Protein AF-A0A1M5K1C1-F1 (afdb_monomer)

Mean predicted aligned error: 4.74 Å

Radius of gyration: 17.53 Å; Cα contacts (8 Å, |Δi|>4): 36; chains: 1; bounding box: 31×17×51 Å

pLDDT: mean 92.43, std 5.51, range [60.06, 96.75]

Structure (mmCIF, N/CA/C/O backbone):
data_AF-A0A1M5K1C1-F1
#
_entry.id   AF-A0A1M5K1C1-F1
#
loop_
_atom_site.group_PDB
_atom_site.id
_atom_site.type_symbol
_atom_site.label_atom_id
_atom_site.label_alt_id
_atom_site.label_comp_id
_atom_site.label_asym_id
_atom_site.label_entity_id
_atom_site.label_seq_id
_atom_site.pdbx_PDB_ins_code
_atom_site.Cartn_x
_atom_site.Cartn_y
_atom_site.Cartn_z
_atom_site.occupancy
_atom_site.B_iso_or_equiv
_atom_site.auth_seq_id
_atom_site.auth_comp_id
_atom_site.auth_asym_id
_atom_site.auth_atom_id
_atom_site.pdbx_PDB_model_num
ATOM 1 N N . MET A 1 1 ? 16.595 3.313 -35.049 1.00 72.56 1 MET A N 1
ATOM 2 C CA . MET A 1 1 ? 16.518 2.554 -33.785 1.00 72.56 1 MET A CA 1
ATOM 3 C C . MET A 1 1 ? 16.979 1.133 -34.042 1.00 72.56 1 MET A C 1
ATOM 5 O O . MET A 1 1 ? 16.383 0.465 -34.878 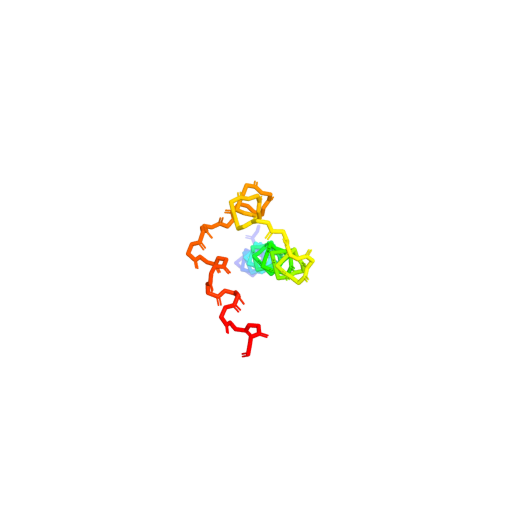1.00 72.56 1 MET A O 1
ATOM 9 N N . THR A 1 2 ? 18.037 0.689 -33.373 1.00 94.62 2 THR A N 1
ATOM 10 C CA . THR A 1 2 ? 18.518 -0.700 -33.436 1.00 94.62 2 THR A CA 1
ATOM 11 C C . THR A 1 2 ? 17.768 -1.583 -32.437 1.00 94.62 2 THR A C 1
ATOM 13 O O . THR A 1 2 ? 17.179 -1.090 -31.472 1.00 94.62 2 THR A O 1
ATOM 16 N N . LEU A 1 3 ? 17.814 -2.902 -32.633 1.00 93.44 3 LEU A N 1
ATOM 17 C CA . LEU A 1 3 ? 17.261 -3.866 -31.675 1.00 93.44 3 LEU A CA 1
ATOM 18 C C . LEU A 1 3 ? 17.853 -3.671 -30.265 1.00 93.44 3 LEU A C 1
ATOM 20 O O . LEU A 1 3 ? 17.126 -3.698 -29.277 1.00 93.44 3 LEU A O 1
ATOM 24 N N . ALA A 1 4 ? 19.152 -3.371 -30.175 1.00 92.00 4 ALA A N 1
ATOM 25 C CA . ALA A 1 4 ? 19.833 -3.103 -28.909 1.00 92.00 4 ALA A CA 1
ATOM 26 C C . ALA A 1 4 ? 19.335 -1.822 -28.210 1.00 92.00 4 ALA A C 1
ATOM 28 O O . ALA A 1 4 ? 19.260 -1.765 -26.984 1.00 92.00 4 ALA A O 1
ATOM 29 N N . GLU A 1 5 ? 18.984 -0.773 -28.959 1.00 92.62 5 GLU A N 1
ATOM 30 C CA . GLU A 1 5 ? 18.375 0.438 -28.389 1.00 92.62 5 GLU A CA 1
ATOM 31 C C . GLU A 1 5 ? 16.965 0.178 -27.865 1.00 92.62 5 GLU A C 1
ATOM 33 O O . GLU A 1 5 ? 16.618 0.686 -26.799 1.00 92.62 5 GLU A O 1
ATOM 38 N N . ARG A 1 6 ? 16.183 -0.645 -28.575 1.00 91.19 6 ARG A N 1
ATOM 39 C CA . ARG A 1 6 ? 14.837 -1.036 -28.147 1.00 91.19 6 ARG A CA 1
ATOM 40 C C . ARG A 1 6 ? 14.878 -1.829 -26.840 1.00 91.19 6 ARG A C 1
ATOM 42 O O . ARG A 1 6 ? 14.247 -1.412 -25.878 1.00 91.19 6 ARG A O 1
ATOM 49 N N . LEU A 1 7 ? 15.708 -2.871 -26.768 1.00 93.00 7 LEU A N 1
ATOM 50 C CA . LEU A 1 7 ? 15.851 -3.701 -25.565 1.00 93.00 7 LEU A CA 1
ATOM 51 C C . LEU A 1 7 ? 16.324 -2.892 -24.348 1.00 93.00 7 LEU A C 1
ATOM 53 O O . LEU A 1 7 ? 15.810 -3.060 -23.244 1.00 93.00 7 LEU A O 1
ATOM 57 N N . ARG A 1 8 ? 17.271 -1.961 -24.537 1.00 92.06 8 ARG A N 1
ATOM 58 C CA . ARG A 1 8 ? 17.721 -1.071 -23.451 1.00 92.06 8 ARG A CA 1
ATOM 59 C C . ARG A 1 8 ? 16.626 -0.118 -22.981 1.00 92.06 8 ARG A C 1
ATOM 61 O O . ARG A 1 8 ? 16.564 0.184 -21.792 1.00 92.06 8 ARG A O 1
ATOM 68 N N . ARG A 1 9 ? 15.795 0.385 -23.897 1.00 92.00 9 ARG A N 1
ATOM 69 C CA . ARG A 1 9 ? 14.675 1.264 -23.554 1.00 92.00 9 ARG A CA 1
ATOM 70 C C . ARG A 1 9 ? 13.592 0.503 -22.793 1.00 92.00 9 ARG A C 1
ATOM 72 O O . ARG A 1 9 ? 13.198 0.966 -21.731 1.00 92.00 9 ARG A O 1
ATOM 79 N N . GLU A 1 10 ? 13.192 -0.662 -23.291 1.00 91.12 10 GLU A N 1
ATOM 80 C CA . GLU A 1 10 ? 12.195 -1.528 -22.651 1.00 91.12 10 GLU A CA 1
ATOM 81 C C . GLU A 1 10 ? 12.643 -1.952 -21.247 1.00 91.12 10 GLU A C 1
ATOM 83 O O . GLU A 1 10 ? 11.879 -1.817 -20.296 1.00 91.12 10 GLU A O 1
ATOM 88 N N . GLY A 1 11 ? 13.906 -2.365 -21.076 1.00 93.19 11 GLY A N 1
ATOM 89 C CA . GLY A 1 11 ? 14.440 -2.719 -19.757 1.00 93.19 11 GLY A CA 1
ATOM 90 C C . GLY A 1 11 ? 14.430 -1.552 -18.762 1.00 93.19 11 GLY A C 1
ATOM 91 O O . GLY A 1 11 ? 14.109 -1.739 -17.590 1.00 93.19 11 GLY A O 1
ATOM 92 N N . ARG A 1 12 ? 14.732 -0.329 -19.220 1.00 92.56 12 ARG A N 1
ATOM 93 C CA . ARG A 1 12 ? 14.665 0.879 -18.378 1.00 92.56 12 ARG A CA 1
ATOM 94 C C . ARG A 1 12 ? 13.233 1.277 -18.035 1.00 92.56 12 ARG A C 1
ATOM 96 O O . ARG A 1 12 ? 12.985 1.664 -16.898 1.00 92.56 12 ARG A O 1
ATOM 103 N N . GLU A 1 13 ? 12.315 1.225 -18.999 1.00 92.81 13 GLU A N 1
ATOM 104 C CA . GLU A 1 13 ? 10.898 1.531 -18.767 1.00 92.81 13 GLU A CA 1
ATOM 105 C C . GLU A 1 13 ? 10.298 0.540 -17.767 1.00 92.81 13 GLU A C 1
ATOM 107 O O . GLU A 1 13 ? 9.740 0.977 -16.761 1.00 92.81 13 GLU A O 1
ATOM 112 N N . LYS A 1 14 ? 10.532 -0.762 -17.969 1.00 91.25 14 LYS A N 1
ATOM 113 C CA . LYS A 1 14 ? 10.056 -1.820 -17.075 1.00 91.25 14 LYS A CA 1
ATOM 114 C C . LYS A 1 14 ? 10.621 -1.685 -15.660 1.00 91.25 14 LYS A C 1
ATOM 116 O O . LYS A 1 14 ? 9.850 -1.626 -14.712 1.00 91.25 14 LYS A O 1
ATOM 121 N N . GLY A 1 15 ? 11.938 -1.515 -15.508 1.00 92.81 15 GLY A N 1
ATOM 122 C CA . GLY A 1 15 ? 12.540 -1.340 -14.180 1.00 92.81 15 GLY A CA 1
ATOM 123 C C . GLY A 1 15 ? 12.053 -0.080 -13.450 1.00 92.81 15 GLY A C 1
ATOM 124 O O . GLY A 1 15 ? 11.908 -0.077 -12.230 1.00 92.81 15 GLY A O 1
ATOM 125 N N . ARG A 1 16 ? 11.751 1.000 -14.185 1.00 93.44 16 ARG A N 1
ATOM 126 C CA . ARG A 1 16 ? 11.186 2.224 -13.594 1.00 93.44 16 ARG A CA 1
ATOM 127 C C . ARG A 1 16 ? 9.735 2.038 -13.156 1.00 93.44 16 ARG A C 1
ATOM 129 O O . ARG A 1 16 ? 9.328 2.631 -12.159 1.00 93.44 16 ARG A O 1
ATOM 136 N N . GLU A 1 17 ? 8.951 1.299 -13.931 1.00 92.94 17 GLU A N 1
ATOM 137 C CA . GLU A 1 17 ? 7.559 0.994 -13.611 1.00 92.94 17 GLU A CA 1
ATOM 138 C C . GLU A 1 17 ? 7.468 0.081 -12.387 1.00 92.94 17 GLU A C 1
ATOM 140 O O . GLU A 1 17 ? 6.819 0.466 -11.413 1.00 92.94 17 GLU A O 1
ATOM 145 N N . GLU A 1 18 ? 8.216 -1.026 -12.389 1.00 90.81 18 GLU A N 1
ATOM 146 C CA . GLU A 1 18 ? 8.303 -1.974 -11.271 1.00 90.81 18 GLU A CA 1
ATOM 147 C C . GLU A 1 18 ? 8.733 -1.265 -9.979 1.00 90.81 18 GLU A C 1
ATOM 149 O O . GLU A 1 18 ? 8.004 -1.297 -8.989 1.00 90.81 18 GLU A O 1
ATOM 154 N N . GLY A 1 19 ? 9.834 -0.502 -10.004 1.00 92.94 19 GLY A N 1
ATOM 155 C CA . GLY A 1 19 ? 10.302 0.211 -8.809 1.00 92.94 19 GLY A CA 1
ATOM 156 C C . GLY A 1 19 ? 9.327 1.284 -8.304 1.00 92.94 19 GLY A C 1
ATOM 157 O O . GLY A 1 19 ? 9.245 1.556 -7.106 1.00 92.94 19 GLY A O 1
ATOM 158 N N . ARG A 1 20 ? 8.543 1.905 -9.196 1.00 92.19 20 ARG A N 1
ATOM 159 C CA . ARG A 1 20 ? 7.516 2.883 -8.802 1.00 92.19 20 ARG A CA 1
ATOM 160 C C . ARG A 1 20 ? 6.294 2.205 -8.187 1.00 92.19 20 ARG A C 1
ATOM 162 O O . ARG A 1 20 ? 5.647 2.808 -7.331 1.00 92.19 20 ARG A O 1
ATOM 169 N N . GLU A 1 21 ? 5.926 1.02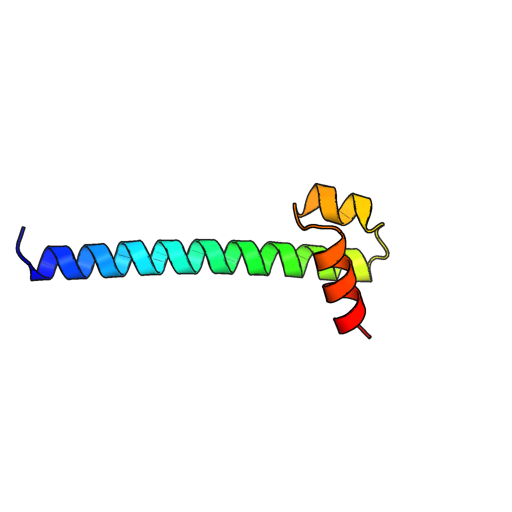1 -8.657 1.00 90.94 21 GLU A N 1
ATOM 170 C CA . GLU A 1 21 ? 4.825 0.247 -8.091 1.00 90.94 21 GLU A CA 1
ATOM 171 C C . GLU A 1 21 ? 5.197 -0.319 -6.719 1.00 90.94 21 GLU A C 1
ATOM 173 O O . GLU A 1 21 ? 4.453 -0.107 -5.759 1.00 90.94 21 GLU A O 1
ATOM 178 N N . GLU A 1 22 ? 6.379 -0.924 -6.608 1.00 89.69 22 GLU A N 1
ATOM 179 C CA . GLU A 1 22 ? 6.908 -1.469 -5.357 1.00 89.69 22 GLU A CA 1
ATOM 180 C C . GLU A 1 22 ? 7.032 -0.378 -4.289 1.00 89.69 22 GLU A C 1
ATOM 182 O O . GLU A 1 22 ? 6.402 -0.481 -3.237 1.00 89.69 22 GLU A O 1
ATOM 187 N N . GLY A 1 23 ? 7.671 0.754 -4.607 1.00 91.56 23 GLY A N 1
ATOM 188 C CA . GLY A 1 23 ? 7.803 1.862 -3.655 1.00 91.56 23 GLY A CA 1
ATOM 189 C C . GLY A 1 23 ? 6.464 2.476 -3.221 1.00 91.56 23 GLY A C 1
ATOM 190 O O . GLY A 1 23 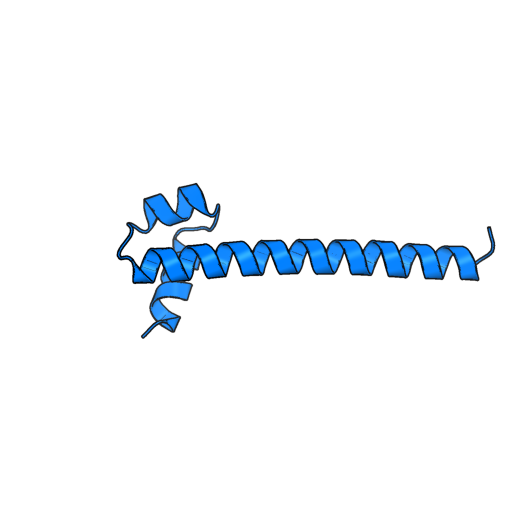? 6.311 2.920 -2.083 1.00 91.56 23 GLY A O 1
ATOM 191 N N . ARG A 1 24 ? 5.441 2.481 -4.090 1.00 90.06 24 ARG A N 1
ATOM 192 C CA . ARG A 1 24 ? 4.086 2.907 -3.690 1.00 90.06 24 ARG A CA 1
ATOM 193 C C . ARG A 1 24 ? 3.429 1.909 -2.748 1.00 90.06 24 ARG A C 1
ATOM 195 O O . ARG A 1 24 ? 2.695 2.335 -1.857 1.00 90.06 24 ARG A O 1
ATOM 202 N N . LYS A 1 25 ? 3.618 0.610 -2.978 1.00 89.12 25 LYS A N 1
ATOM 203 C CA . LYS A 1 25 ? 3.060 -0.440 -2.126 1.00 89.12 25 LYS A CA 1
ATOM 204 C C . LYS A 1 25 ? 3.711 -0.396 -0.746 1.00 89.12 25 LYS A C 1
ATOM 206 O O . LYS A 1 25 ? 2.988 -0.296 0.241 1.00 89.12 25 LYS A O 1
ATOM 211 N N . GLU A 1 26 ? 5.039 -0.369 -0.697 1.00 90.31 26 GLU A N 1
ATOM 212 C CA . GLU A 1 26 ? 5.808 -0.269 0.546 1.00 90.31 26 GLU A CA 1
ATOM 213 C C . GLU A 1 26 ? 5.422 0.980 1.342 1.00 90.31 26 GLU A C 1
ATOM 215 O O . GLU A 1 26 ? 5.046 0.867 2.505 1.00 90.31 26 GLU A O 1
ATOM 220 N N . GLY A 1 27 ? 5.376 2.156 0.703 1.00 92.62 27 GLY A N 1
ATOM 221 C CA . GLY A 1 27 ? 5.009 3.397 1.392 1.00 92.62 27 GLY A CA 1
ATOM 222 C C . GLY A 1 27 ? 3.583 3.396 1.962 1.00 92.62 27 GLY A C 1
ATOM 223 O O . GLY A 1 27 ? 3.339 3.962 3.031 1.00 92.62 27 GLY A O 1
ATOM 224 N N . ARG A 1 28 ? 2.622 2.740 1.293 1.00 93.62 28 ARG A N 1
ATOM 225 C CA . ARG A 1 28 ? 1.252 2.581 1.821 1.00 93.62 28 ARG A CA 1
ATOM 226 C C . ARG A 1 28 ? 1.217 1.663 3.037 1.00 93.62 28 ARG A C 1
ATOM 228 O O . ARG A 1 28 ? 0.528 1.981 4.004 1.00 93.62 28 ARG A O 1
ATOM 235 N N . GLU A 1 29 ? 1.937 0.545 2.985 1.00 93.88 29 GLU A N 1
ATOM 236 C CA . GLU A 1 29 ? 2.001 -0.413 4.092 1.00 93.88 29 GLU A CA 1
ATOM 237 C C . GLU A 1 29 ? 2.746 0.171 5.294 1.00 93.88 29 GLU A C 1
ATOM 239 O O . GLU A 1 29 ? 2.246 0.079 6.412 1.00 93.88 29 GLU A O 1
ATOM 244 N N . GLU A 1 30 ? 3.862 0.867 5.078 1.00 94.88 30 GLU A N 1
ATOM 245 C CA . GLU A 1 30 ? 4.591 1.583 6.129 1.00 94.88 30 GLU A CA 1
ATOM 246 C C . GLU A 1 30 ? 3.707 2.640 6.806 1.00 94.88 30 GLU A C 1
ATOM 248 O O . GLU A 1 30 ? 3.619 2.696 8.035 1.00 94.88 30 GLU A O 1
ATOM 253 N N . THR A 1 31 ? 2.980 3.434 6.012 1.00 95.38 31 THR A N 1
ATOM 254 C CA . THR A 1 31 ? 2.031 4.426 6.539 1.00 95.38 31 THR A CA 1
ATOM 255 C C . THR A 1 31 ? 0.940 3.756 7.379 1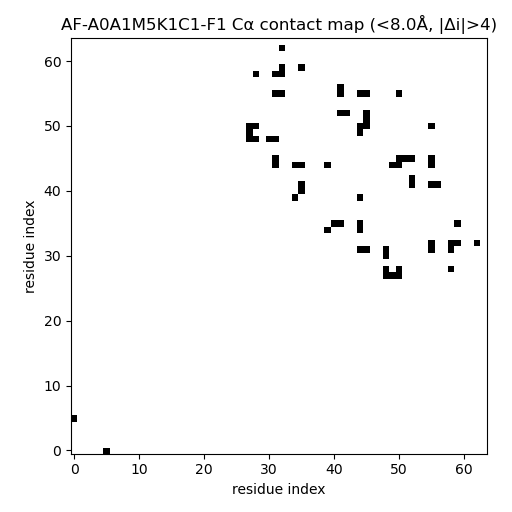.00 95.38 31 THR A C 1
ATOM 257 O 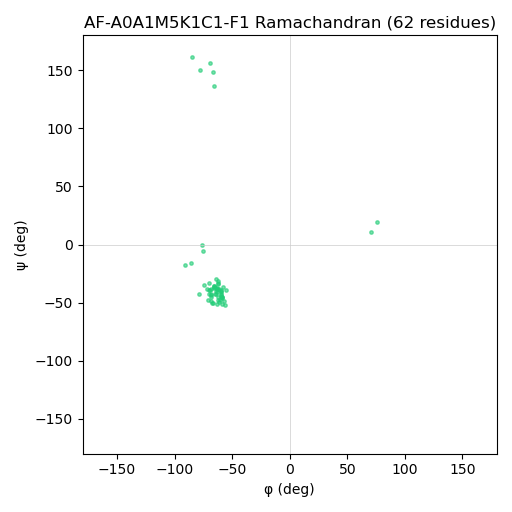O . THR A 1 31 ? 0.609 4.245 8.459 1.00 95.38 31 THR A O 1
ATOM 260 N N . ALA A 1 32 ? 0.395 2.626 6.917 1.00 96.19 32 ALA A N 1
ATOM 261 C CA . ALA A 1 32 ? -0.618 1.880 7.658 1.00 96.19 32 ALA A CA 1
ATOM 262 C C . ALA A 1 32 ? -0.073 1.299 8.969 1.00 96.19 32 ALA A C 1
ATOM 264 O O . ALA A 1 32 ? -0.741 1.397 9.995 1.00 96.19 32 ALA A O 1
ATOM 265 N N . LEU A 1 33 ? 1.140 0.743 8.957 1.00 95.25 33 LEU A N 1
ATOM 266 C CA . LEU A 1 33 ? 1.808 0.203 10.144 1.00 95.25 33 LEU A CA 1
ATOM 267 C C . 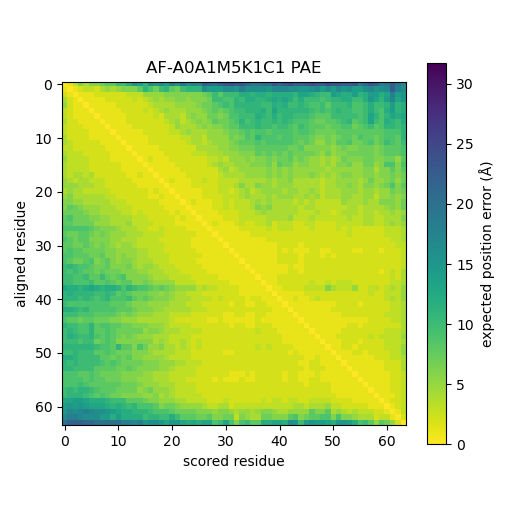LEU A 1 33 ? 2.063 1.287 11.192 1.00 95.25 33 LEU A C 1
ATOM 269 O O . LEU A 1 33 ? 1.775 1.087 12.370 1.00 95.25 33 LEU A O 1
ATOM 273 N N . ASN A 1 34 ? 2.565 2.448 10.770 1.00 95.69 34 ASN A N 1
ATOM 274 C CA . ASN A 1 34 ? 2.782 3.576 11.671 1.00 95.69 34 ASN A CA 1
ATOM 275 C C . ASN A 1 34 ? 1.454 4.079 12.245 1.00 95.69 34 ASN A C 1
ATOM 277 O O . ASN A 1 34 ? 1.343 4.269 13.450 1.00 95.69 34 ASN A O 1
ATOM 281 N N . ALA A 1 35 ? 0.408 4.183 11.425 1.00 95.62 35 ALA A N 1
ATOM 282 C CA . ALA A 1 35 ? -0.911 4.572 11.906 1.00 95.62 35 ALA A CA 1
ATOM 283 C C . ALA A 1 35 ? -1.512 3.563 12.909 1.00 95.62 35 ALA A C 1
ATOM 285 O O . ALA A 1 35 ? -2.124 3.962 13.899 1.00 95.62 35 ALA A O 1
ATOM 286 N N . LEU A 1 36 ? -1.309 2.259 12.690 1.00 95.44 36 LEU A N 1
ATOM 287 C CA . LEU A 1 36 ? -1.714 1.215 13.636 1.00 95.44 36 LEU A CA 1
ATOM 288 C C . LEU A 1 36 ? -0.976 1.342 14.977 1.00 95.44 36 LEU A C 1
ATOM 290 O O . LEU A 1 36 ? -1.602 1.185 16.023 1.00 95.44 36 LEU A O 1
ATOM 294 N N . ARG A 1 37 ? 0.329 1.654 14.956 1.00 93.94 37 ARG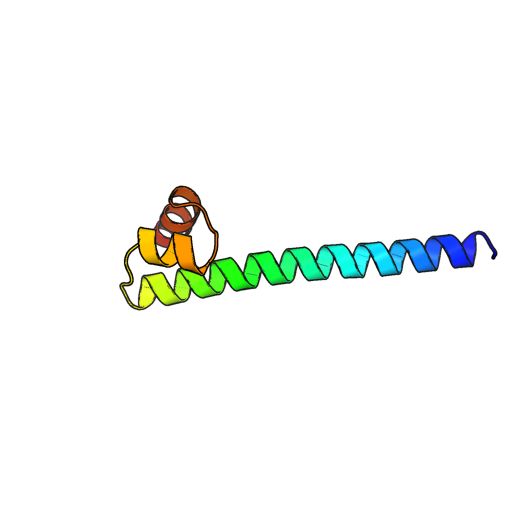 A N 1
ATOM 295 C CA . ARG A 1 37 ? 1.136 1.899 16.168 1.00 93.94 37 ARG A CA 1
ATOM 296 C C . ARG A 1 37 ? 0.645 3.105 16.963 1.00 93.94 37 ARG A C 1
ATOM 298 O O . ARG A 1 37 ? 0.626 3.051 18.186 1.00 93.94 37 ARG A O 1
ATOM 305 N N . GLU A 1 38 ? 0.201 4.147 16.269 1.00 95.31 38 GLU A N 1
ATOM 306 C CA . GLU A 1 38 ? -0.406 5.349 16.860 1.00 95.31 38 GLU A CA 1
ATOM 307 C C . GLU A 1 38 ? -1.859 5.122 17.337 1.00 95.31 38 GLU A C 1
ATOM 309 O O . GLU A 1 38 ? -2.504 6.036 17.847 1.00 95.31 38 GLU A O 1
ATOM 314 N N . GLY A 1 39 ? -2.408 3.911 17.176 1.00 94.00 39 GLY A N 1
ATOM 315 C CA . GLY A 1 39 ? -3.749 3.558 17.648 1.00 94.00 39 GLY A CA 1
ATOM 316 C C . GLY A 1 39 ? -4.896 4.108 16.793 1.00 94.00 39 GLY A C 1
ATOM 317 O O . GLY A 1 39 ? -6.029 4.187 17.271 1.00 94.00 39 GLY A O 1
ATOM 318 N N . LEU A 1 40 ? -4.633 4.491 15.538 1.00 95.38 40 LEU A N 1
ATOM 319 C CA . LEU A 1 40 ? -5.672 4.955 14.616 1.00 95.38 40 LEU A CA 1
ATOM 320 C C . LEU A 1 40 ? -6.652 3.829 14.244 1.00 95.38 40 LEU A C 1
ATOM 322 O O . LEU A 1 40 ? -6.295 2.655 14.133 1.00 95.38 40 LEU A O 1
ATOM 326 N N . ASP A 1 41 ? -7.908 4.209 13.998 1.00 95.88 41 ASP A N 1
ATOM 327 C CA . ASP A 1 41 ? -8.966 3.285 13.587 1.00 95.88 41 ASP A CA 1
ATOM 328 C C . ASP A 1 41 ? -8.700 2.689 12.192 1.00 95.88 41 ASP A C 1
ATOM 330 O O . ASP A 1 41 ? -8.371 3.399 11.238 1.00 95.88 41 ASP A O 1
ATOM 334 N N . VAL A 1 42 ? -8.923 1.382 12.048 1.00 95.19 42 VAL A N 1
ATOM 335 C CA . VAL A 1 42 ? -8.662 0.624 10.813 1.00 95.19 42 VAL A CA 1
ATOM 336 C C . VAL A 1 42 ? -9.421 1.184 9.602 1.00 95.19 42 VAL A C 1
ATOM 338 O O . VAL A 1 42 ? -8.868 1.242 8.501 1.00 95.19 42 VAL A O 1
ATOM 341 N N . LYS A 1 43 ? -10.658 1.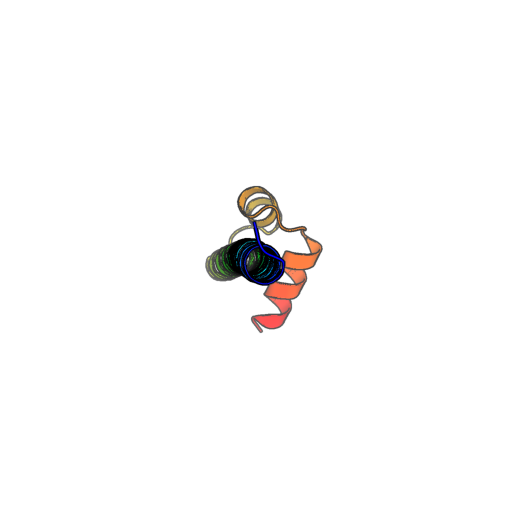673 9.770 1.00 96.06 43 LYS A N 1
ATOM 342 C CA . LYS A 1 43 ? -11.425 2.299 8.678 1.00 96.06 43 LYS A CA 1
ATOM 343 C C . LYS A 1 43 ? -10.837 3.646 8.274 1.00 96.06 43 LYS A C 1
ATOM 345 O O . LYS A 1 43 ? -10.918 4.022 7.104 1.00 96.06 43 LYS A O 1
ATOM 350 N N . LEU A 1 44 ? -10.267 4.402 9.212 1.00 96.12 44 LEU A N 1
ATOM 351 C CA . LEU A 1 44 ? -9.551 5.636 8.886 1.00 96.12 44 LEU A CA 1
ATOM 352 C C . LEU A 1 44 ? -8.261 5.325 8.118 1.00 96.12 44 LEU A C 1
ATOM 354 O O . LEU A 1 44 ? -8.026 5.929 7.073 1.00 96.12 44 LEU A O 1
ATOM 358 N N . ILE A 1 45 ? -7.488 4.338 8.571 1.00 96.56 45 ILE A N 1
ATOM 359 C CA . ILE A 1 45 ? -6.258 3.898 7.896 1.00 96.56 45 ILE A CA 1
ATOM 360 C C . ILE A 1 45 ? -6.558 3.420 6.471 1.00 96.56 45 ILE A C 1
ATOM 362 O O . ILE A 1 45 ? -5.858 3.808 5.534 1.00 96.56 45 ILE A O 1
ATOM 366 N N . SER A 1 46 ? -7.634 2.652 6.284 1.00 96.75 46 SER A N 1
ATOM 367 C CA . SER A 1 46 ? -8.081 2.182 4.967 1.00 96.75 46 SER A CA 1
ATOM 368 C C . SER A 1 46 ? -8.383 3.340 4.018 1.00 96.75 46 SER A C 1
ATOM 370 O O . SER A 1 46 ? -7.891 3.364 2.890 1.00 96.75 46 SER A O 1
ATOM 372 N N . ARG A 1 47 ? -9.101 4.368 4.491 1.00 95.94 47 ARG A N 1
ATOM 373 C CA . ARG A 1 47 ? -9.393 5.562 3.682 1.00 95.94 47 ARG A CA 1
ATOM 374 C C . ARG A 1 47 ? -8.149 6.377 3.328 1.00 95.94 47 ARG A C 1
ATOM 376 O O . ARG A 1 47 ? -8.105 6.936 2.238 1.00 95.94 47 ARG A O 1
ATOM 383 N N . LEU A 1 48 ? -7.167 6.470 4.228 1.00 93.75 48 LEU A N 1
ATOM 384 C CA . LEU A 1 48 ? -5.959 7.278 4.015 1.00 93.75 48 LEU A CA 1
ATOM 385 C C . LEU A 1 48 ? -4.939 6.589 3.105 1.00 93.75 48 LEU A C 1
ATOM 387 O O . LEU A 1 48 ? -4.352 7.224 2.233 1.00 93.75 48 LEU A O 1
ATOM 391 N N . THR A 1 49 ? -4.724 5.292 3.306 1.00 93.75 49 THR A N 1
ATOM 392 C CA . THR A 1 49 ? -3.696 4.524 2.584 1.00 93.75 49 THR A CA 1
ATOM 393 C C . THR A 1 49 ? -4.226 3.884 1.302 1.00 93.75 49 THR A C 1
ATOM 395 O O . THR A 1 49 ? -3.444 3.505 0.428 1.00 93.75 49 THR A O 1
ATOM 398 N N . GLY A 1 50 ? -5.552 3.767 1.170 1.00 94.62 50 GLY A N 1
ATOM 399 C CA . GLY A 1 50 ? -6.208 3.043 0.083 1.00 94.62 50 GLY A CA 1
ATOM 400 C C . GLY A 1 50 ? -6.039 1.525 0.176 1.00 94.62 50 GLY A C 1
ATOM 401 O O . GLY A 1 50 ? -6.347 0.822 -0.785 1.00 94.62 50 GLY A O 1
ATOM 402 N N . LEU A 1 51 ? -5.525 1.014 1.299 1.00 95.06 51 LEU A N 1
ATOM 403 C CA . LEU A 1 51 ? -5.463 -0.416 1.577 1.00 95.06 51 LEU A CA 1
ATOM 404 C C . LEU A 1 51 ? -6.834 -0.929 2.016 1.00 95.06 51 LEU A C 1
ATOM 406 O O . LEU A 1 51 ? -7.622 -0.208 2.636 1.00 95.06 51 LEU A O 1
ATOM 410 N N . SER A 1 52 ? -7.110 -2.196 1.718 1.00 96.00 52 SER A N 1
ATOM 411 C CA . SER A 1 52 ? -8.312 -2.853 2.220 1.00 96.00 52 SER A CA 1
ATOM 412 C C . SER A 1 52 ? -8.214 -3.071 3.732 1.00 96.00 52 SER A C 1
ATOM 414 O O . SER A 1 52 ? -7.121 -3.126 4.305 1.00 96.00 52 SER A O 1
ATOM 416 N N . VAL A 1 53 ? -9.367 -3.196 4.385 1.00 95.44 53 VAL A N 1
ATOM 417 C CA . VAL A 1 53 ? -9.436 -3.477 5.824 1.00 95.44 53 VAL A CA 1
ATOM 418 C C . VAL A 1 53 ? -8.735 -4.799 6.141 1.00 95.44 53 VAL A C 1
ATOM 420 O O . VAL A 1 53 ? -7.974 -4.866 7.101 1.00 95.44 53 VAL A O 1
ATOM 423 N N . GLU A 1 54 ? -8.910 -5.816 5.296 1.00 95.38 54 GLU A N 1
ATOM 424 C CA . GLU A 1 54 ? -8.263 -7.122 5.444 1.00 95.38 54 GLU A CA 1
ATOM 425 C C . GLU A 1 54 ? -6.738 -6.990 5.440 1.00 95.38 54 GLU A C 1
ATOM 427 O O . GLU A 1 54 ? -6.075 -7.539 6.318 1.00 95.38 54 GLU A O 1
ATOM 432 N N . ARG A 1 55 ? -6.177 -6.202 4.509 1.00 94.25 55 ARG A N 1
ATOM 433 C CA . ARG A 1 55 ? -4.727 -5.978 4.442 1.00 94.25 55 ARG A CA 1
ATOM 434 C C . ARG A 1 55 ? -4.200 -5.277 5.693 1.00 94.25 55 ARG A C 1
ATOM 436 O O . ARG A 1 55 ? -3.122 -5.607 6.173 1.00 94.25 55 ARG A O 1
ATOM 443 N N . ILE A 1 56 ? -4.948 -4.321 6.235 1.00 95.50 56 ILE A N 1
ATOM 444 C CA . ILE A 1 56 ? -4.555 -3.604 7.455 1.00 95.50 56 ILE A CA 1
ATOM 445 C C . ILE A 1 56 ? -4.618 -4.530 8.678 1.00 95.50 56 ILE A C 1
ATOM 447 O O . ILE A 1 56 ? -3.719 -4.495 9.514 1.00 95.50 56 ILE A O 1
ATOM 451 N N . GLU A 1 57 ? -5.624 -5.400 8.770 1.00 94.62 57 GLU A N 1
ATOM 452 C CA . GLU A 1 57 ? -5.714 -6.410 9.833 1.00 94.62 57 GLU A CA 1
ATOM 453 C C . GLU A 1 57 ? -4.585 -7.452 9.743 1.00 94.62 57 GLU A C 1
ATOM 455 O O . GLU A 1 57 ? -4.052 -7.877 10.768 1.00 94.62 57 GLU A O 1
ATOM 460 N N . GLU A 1 58 ? -4.161 -7.844 8.537 1.00 94.62 58 GLU A N 1
ATOM 461 C CA . GLU A 1 58 ? -2.957 -8.668 8.351 1.00 94.62 58 GLU A CA 1
ATOM 462 C C . GLU A 1 58 ? -1.699 -7.966 8.871 1.00 94.62 58 GLU A C 1
ATOM 464 O O . GLU A 1 58 ? -0.932 -8.556 9.633 1.00 94.62 58 GLU A O 1
ATOM 469 N N . LEU A 1 59 ? -1.501 -6.696 8.502 1.00 92.50 59 LEU A N 1
ATOM 470 C CA . LEU A 1 59 ? -0.372 -5.891 8.977 1.00 92.50 59 LEU A CA 1
ATOM 471 C C . LEU A 1 59 ? -0.375 -5.764 10.506 1.00 92.50 59 LEU A C 1
ATOM 473 O O . LEU A 1 59 ? 0.676 -5.867 11.133 1.00 92.50 59 LEU A O 1
ATOM 477 N N . LYS A 1 60 ? -1.557 -5.615 11.112 1.00 91.88 60 LYS A N 1
ATOM 478 C CA . LYS A 1 60 ? -1.736 -5.574 12.566 1.00 91.88 60 LYS A CA 1
ATOM 479 C C . LYS A 1 60 ? -1.346 -6.889 13.244 1.00 91.88 60 LYS A C 1
ATOM 481 O O . LYS A 1 60 ? -0.728 -6.854 14.302 1.00 91.88 60 LYS A O 1
ATOM 486 N N . LYS A 1 61 ? -1.669 -8.042 12.648 1.00 91.69 61 LYS A N 1
ATOM 487 C CA . LYS A 1 61 ? -1.267 -9.361 13.176 1.00 91.69 61 LYS A CA 1
ATOM 488 C C . LYS A 1 61 ? 0.247 -9.558 13.158 1.00 91.69 61 LYS A C 1
ATOM 490 O O . LYS A 1 61 ? 0.772 -10.144 14.091 1.00 91.69 61 LYS A O 1
ATOM 495 N N . ASN A 1 62 ? 0.926 -9.042 12.133 1.00 85.44 62 ASN A N 1
ATOM 496 C CA . ASN A 1 62 ? 2.386 -9.106 12.010 1.00 85.44 62 ASN A CA 1
ATOM 497 C C . ASN A 1 62 ? 3.127 -8.122 12.938 1.00 85.44 62 ASN A C 1
ATOM 499 O O . ASN A 1 62 ? 4.355 -8.121 12.965 1.00 85.44 62 ASN A O 1
ATOM 503 N N . LEU A 1 63 ? 2.400 -7.254 13.652 1.00 80.25 63 LEU A N 1
ATOM 504 C CA . LEU A 1 63 ? 2.959 -6.300 14.611 1.00 80.25 63 LEU A CA 1
ATOM 505 C C . LEU A 1 63 ?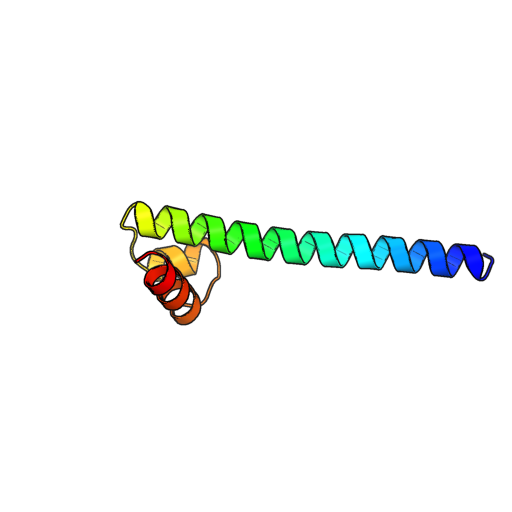 3.162 -6.898 16.014 1.00 80.25 63 LEU A C 1
ATOM 507 O O . LEU A 1 63 ? 3.855 -6.282 16.824 1.00 80.25 63 LEU A O 1
ATOM 511 N N . ASN A 1 64 ? 2.522 -8.041 16.285 1.00 60.06 64 ASN A N 1
ATOM 512 C CA . ASN A 1 64 ? 2.514 -8.740 17.570 1.00 60.06 64 ASN A CA 1
ATOM 513 C C . ASN A 1 64 ? 3.522 -9.888 17.613 1.00 60.06 64 ASN A C 1
ATOM 515 O O . ASN A 1 64 ? 3.639 -10.611 16.599 1.00 60.06 64 ASN A O 1
#

Secondary structure (DSSP, 8-state):
--HHHHHHHHHHHHHHHHHHHHHHHHHHHHHHHHHHHTT--HHHHHHHH---HHHHHHHHHTT-

Solvent-accessible surface area (backbone atoms only — not comparable to full-atom values): 3661 Å² total; per-residue (Å²): 135,54,73,70,56,49,54,55,47,52,52,52,52,50,55,52,50,52,54,53,50,50,52,51,52,51,54,32,51,53,51,43,52,53,39,51,74,73,65,53,54,62,72,58,46,22,70,74,52,71,48,53,60,68,59,52,52,51,55,54,57,72,73,107

Organism: NCBI:txid1123382

Nearest PDB structures (foldseek):
  3g1c-assembly1_A-2  TM=9.283E-01  e=9.297E-01  Lachnospira eligens ATCC 27750
  2r0q-assembly1_F  TM=9.343E-01  e=1.064E+00  Staphylococcus aureus
  3frw-assembly2_D  TM=9.334E-01  e=2.386E+00  Blautia obeum ATCC 29174
  3frw-assembly1_A  TM=9.198E-01  e=5.004E+00  Blautia obeum ATCC 29174
  7bhy-assembly2_C-2  TM=6.092E-01  e=7.007E+00  Bacillus subtilis subsp. subtilis str. 168

Foldseek 3Di:
DDPVVVVVVVVVVVVVVVVVVVVLVVVLLVQLLVCVVVVHDLVVSCVVSVDDSVSSVVSVVVVD

Sequence (64 aa):
MTLAERLRREGREKGREEGREEGRKEGREETALNALREGLDVKLISRLTGLSVERIEELKKNLN